Protein AF-A0AA35WAE6-F1 (afdb_monomer_lite)

pLDDT: mean 91.68, std 12.67, range [45.88, 98.44]

Organism: Geodia barretti (NCBI:txid519541)

Structure (mmCIF, N/CA/C/O backbone):
data_AF-A0AA35WAE6-F1
#
_entry.id   AF-A0AA35WAE6-F1
#
loop_
_atom_site.group_PDB
_atom_site.id
_atom_site.type_symbol
_atom_site.label_atom_id
_atom_site.label_alt_id
_atom_site.label_comp_id
_atom_site.label_asym_id
_atom_site.label_entity_id
_atom_site.label_seq_id
_atom_site.pdbx_PDB_ins_code
_atom_site.Cartn_x
_atom_site.Cartn_y
_atom_site.Cartn_z
_atom_site.occupancy
_atom_site.B_iso_or_equiv
_atom_site.auth_seq_id
_atom_site.auth_comp_id
_atom_site.auth_asym_id
_atom_site.auth_atom_id
_atom_site.pdbx_PDB_model_num
ATOM 1 N N . MET A 1 1 ? 16.407 -17.275 2.739 1.00 54.31 1 MET A N 1
ATOM 2 C CA . MET A 1 1 ? 15.619 -16.850 1.561 1.00 54.31 1 MET A CA 1
ATOM 3 C C . MET A 1 1 ? 15.437 -15.338 1.660 1.00 54.31 1 MET A C 1
ATOM 5 O O . MET A 1 1 ? 14.943 -14.898 2.690 1.00 54.31 1 MET A O 1
ATOM 9 N N . LYS A 1 2 ? 15.932 -14.536 0.703 1.00 68.56 2 LYS A N 1
ATOM 10 C CA . LYS A 1 2 ? 15.687 -13.079 0.700 1.00 68.56 2 LYS A CA 1
ATOM 11 C C . LYS A 1 2 ? 14.259 -12.834 0.206 1.00 68.56 2 LYS A C 1
ATOM 13 O O . LYS A 1 2 ? 13.864 -13.423 -0.795 1.00 68.56 2 LYS A O 1
ATOM 18 N N . VAL A 1 3 ? 13.492 -12.021 0.925 1.00 77.50 3 VAL A N 1
ATOM 19 C CA . VAL A 1 3 ? 12.150 -11.591 0.506 1.00 77.50 3 VAL A CA 1
ATOM 20 C C . VAL A 1 3 ? 12.316 -10.501 -0.557 1.00 77.50 3 VAL A C 1
ATOM 22 O O . VAL A 1 3 ? 13.184 -9.643 -0.403 1.00 77.50 3 VAL A O 1
ATOM 25 N N . SER A 1 4 ? 11.532 -10.557 -1.638 1.00 88.94 4 SER A N 1
ATOM 26 C CA . SER A 1 4 ? 11.542 -9.522 -2.684 1.00 88.94 4 SER A CA 1
ATOM 27 C C . SER A 1 4 ? 11.048 -8.168 -2.127 1.00 88.94 4 SER A C 1
ATOM 29 O O . SER A 1 4 ? 10.178 -8.174 -1.244 1.00 88.94 4 SER A O 1
ATOM 31 N N . PRO A 1 5 ? 11.569 -7.021 -2.608 1.00 89.69 5 PRO A N 1
ATOM 32 C CA . PRO A 1 5 ? 11.041 -5.695 -2.282 1.00 89.69 5 PRO A CA 1
ATOM 33 C C . PRO A 1 5 ? 9.523 -5.594 -2.491 1.00 89.69 5 PRO A C 1
ATOM 35 O O . PRO A 1 5 ? 8.812 -5.318 -1.520 1.00 89.69 5 PRO A O 1
ATOM 38 N N . MET A 1 6 ? 9.015 -5.977 -3.668 1.00 91.69 6 MET A N 1
ATOM 39 C CA . MET A 1 6 ? 7.577 -6.017 -3.959 1.00 91.69 6 MET A CA 1
ATOM 40 C C . MET A 1 6 ? 6.787 -6.877 -2.960 1.00 91.69 6 MET A C 1
ATOM 42 O O . MET A 1 6 ? 5.766 -6.456 -2.421 1.00 91.69 6 MET A O 1
ATOM 46 N N . ALA A 1 7 ? 7.294 -8.066 -2.613 1.00 93.56 7 ALA A N 1
ATOM 47 C CA . ALA A 1 7 ? 6.640 -8.940 -1.632 1.00 93.56 7 ALA A CA 1
ATOM 48 C C . ALA A 1 7 ? 6.591 -8.315 -0.223 1.00 93.56 7 ALA A C 1
ATOM 50 O O . ALA A 1 7 ? 5.680 -8.586 0.560 1.00 93.56 7 ALA A O 1
ATOM 51 N N . THR A 1 8 ? 7.564 -7.466 0.114 1.00 95.00 8 THR A N 1
ATOM 52 C CA . THR A 1 8 ? 7.573 -6.711 1.373 1.00 95.00 8 THR A CA 1
ATOM 53 C C . THR A 1 8 ? 6.555 -5.574 1.337 1.00 95.00 8 THR A C 1
ATOM 55 O O . THR A 1 8 ? 5.837 -5.371 2.318 1.00 95.00 8 THR A O 1
ATOM 58 N N . LEU A 1 9 ? 6.454 -4.857 0.214 1.00 95.81 9 LEU A N 1
ATOM 59 C CA . LEU A 1 9 ? 5.438 -3.824 0.012 1.00 95.81 9 LEU A CA 1
ATOM 60 C C . LEU A 1 9 ? 4.028 -4.418 0.073 1.00 95.81 9 LEU A C 1
ATOM 62 O O . LEU A 1 9 ? 3.183 -3.887 0.788 1.00 95.81 9 LEU A O 1
ATOM 66 N N . GLN A 1 10 ? 3.792 -5.563 -0.569 1.00 95.50 10 GLN A N 1
ATOM 67 C CA . GLN A 1 10 ? 2.494 -6.239 -0.553 1.00 95.50 10 GLN A CA 1
ATOM 68 C C . GLN A 1 10 ? 2.059 -6.638 0.862 1.00 95.50 10 GLN A C 1
ATOM 70 O O . GLN A 1 10 ? 0.931 -6.363 1.264 1.00 95.50 10 GLN A O 1
ATOM 75 N N . ARG A 1 11 ? 2.969 -7.186 1.673 1.00 96.56 11 ARG A N 1
ATOM 76 C CA . ARG A 1 11 ? 2.667 -7.492 3.083 1.00 96.56 11 ARG A CA 1
ATOM 77 C C . ARG A 1 11 ? 2.316 -6.248 3.892 1.00 96.56 11 ARG A C 1
ATOM 79 O O . ARG A 1 11 ? 1.450 -6.297 4.758 1.00 96.56 11 ARG A O 1
ATOM 86 N N . ARG A 1 12 ? 2.993 -5.126 3.633 1.00 97.38 12 ARG A N 1
ATOM 87 C CA . ARG A 1 12 ? 2.689 -3.850 4.300 1.00 97.38 12 ARG A CA 1
ATOM 88 C C . ARG A 1 12 ? 1.338 -3.290 3.861 1.00 97.38 12 ARG A C 1
ATOM 90 O O . ARG A 1 12 ? 0.639 -2.719 4.690 1.00 97.38 12 ARG A O 1
ATOM 97 N N . TRP A 1 13 ? 0.970 -3.470 2.594 1.00 97.31 13 TRP A N 1
ATOM 98 C CA . TRP A 1 13 ? -0.358 -3.130 2.087 1.00 97.31 13 TRP A CA 1
ATOM 99 C C . TRP A 1 13 ? -1.449 -3.939 2.796 1.00 97.31 13 TRP A C 1
ATOM 101 O O . TRP A 1 13 ? -2.396 -3.359 3.325 1.00 97.31 13 TRP A O 1
ATOM 111 N N . GLU A 1 14 ? -1.281 -5.260 2.870 1.00 97.81 14 GLU A N 1
ATOM 112 C CA . GLU A 1 14 ? -2.208 -6.164 3.562 1.00 97.81 14 GLU A CA 1
ATOM 113 C C . GLU A 1 14 ? -2.357 -5.783 5.041 1.00 97.81 14 GLU A C 1
ATOM 115 O O . GLU A 1 14 ? -3.476 -5.625 5.526 1.00 97.81 14 GLU A O 1
ATOM 120 N N . ALA A 1 15 ? -1.245 -5.517 5.732 1.00 97.81 15 ALA A N 1
ATOM 121 C CA . ALA A 1 15 ? -1.262 -5.095 7.130 1.00 97.81 15 ALA A CA 1
ATOM 122 C C . ALA A 1 15 ? -1.993 -3.757 7.348 1.00 97.81 15 ALA A C 1
ATOM 124 O O . ALA A 1 15 ? -2.776 -3.633 8.291 1.00 97.81 15 ALA A O 1
ATOM 125 N N . ALA A 1 16 ? -1.777 -2.762 6.481 1.00 97.94 16 ALA A N 1
ATOM 126 C CA . ALA A 1 16 ? -2.485 -1.485 6.567 1.00 97.94 16 ALA A CA 1
ATOM 127 C C . ALA A 1 16 ? -3.995 -1.667 6.336 1.00 97.94 16 ALA A C 1
ATOM 129 O O . ALA A 1 16 ? -4.811 -1.082 7.050 1.00 97.94 16 ALA A O 1
ATOM 130 N N . LEU A 1 17 ? -4.379 -2.512 5.374 1.00 97.56 17 LEU A N 1
ATOM 131 C CA . LEU A 1 17 ? -5.779 -2.815 5.085 1.00 97.56 17 LEU A CA 1
ATOM 132 C C . LEU A 1 17 ? -6.466 -3.535 6.254 1.00 97.56 17 LEU A C 1
ATOM 134 O O . LEU A 1 17 ? -7.597 -3.195 6.608 1.00 97.56 17 LEU A O 1
ATOM 138 N N . ASP A 1 18 ? -5.789 -4.501 6.866 1.00 98.31 18 ASP A N 1
ATOM 139 C CA . ASP A 1 18 ? -6.303 -5.213 8.035 1.00 98.31 18 ASP A CA 1
ATOM 140 C C . ASP A 1 18 ? -6.406 -4.292 9.256 1.00 98.31 18 ASP A C 1
ATOM 142 O O . ASP A 1 18 ? -7.385 -4.368 10.002 1.00 98.31 18 ASP A O 1
ATOM 146 N N . GLY A 1 19 ? -5.473 -3.348 9.411 1.00 97.69 19 GLY A N 1
ATOM 147 C CA . GLY A 1 19 ? -5.553 -2.280 10.406 1.00 97.69 19 GLY A CA 1
ATOM 148 C C . GLY A 1 19 ? -6.799 -1.404 10.243 1.00 97.69 19 GLY A C 1
ATOM 149 O O . GLY A 1 19 ? -7.512 -1.166 11.219 1.00 97.69 19 GLY A O 1
ATOM 150 N N . ILE A 1 20 ? -7.124 -0.989 9.010 1.00 97.81 20 ILE A N 1
ATOM 151 C CA . ILE A 1 20 ? -8.362 -0.240 8.716 1.00 97.81 20 ILE A CA 1
ATO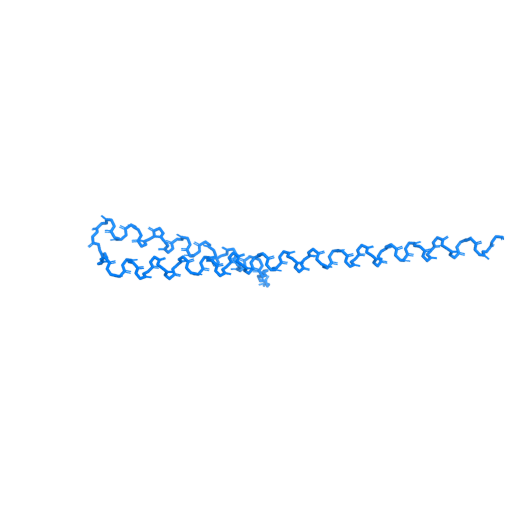M 152 C C . ILE A 1 20 ? -9.584 -1.066 9.114 1.00 97.81 20 ILE A C 1
ATOM 154 O O . ILE A 1 20 ? -10.416 -0.583 9.876 1.00 97.81 20 ILE A O 1
ATOM 158 N N . LYS A 1 21 ? -9.687 -2.315 8.641 1.00 97.94 21 LYS A N 1
ATOM 159 C CA . LYS A 1 21 ? -10.834 -3.189 8.946 1.00 97.94 21 LYS A CA 1
ATOM 160 C C . LYS A 1 21 ? -11.014 -3.391 10.449 1.00 97.94 21 LYS A C 1
ATOM 162 O O . LYS A 1 21 ? -12.141 -3.367 10.936 1.00 97.94 21 LYS A O 1
ATOM 167 N N . SER A 1 22 ? -9.909 -3.562 11.170 1.00 97.94 22 SER A N 1
ATOM 168 C CA . SER A 1 22 ? -9.914 -3.742 12.621 1.00 97.94 22 SER A CA 1
ATOM 169 C C . SER A 1 22 ? -10.389 -2.475 13.330 1.00 97.94 22 SER A C 1
ATOM 171 O O . SER A 1 22 ? -11.270 -2.553 14.176 1.00 97.94 22 SER A O 1
ATOM 173 N N . ALA A 1 23 ? -9.889 -1.297 12.941 1.00 97.75 23 ALA A N 1
ATOM 174 C CA . ALA A 1 23 ? -10.337 -0.026 13.510 1.00 97.75 23 ALA A CA 1
ATOM 175 C C . ALA A 1 23 ? -11.835 0.235 13.260 1.00 97.75 23 ALA A C 1
ATOM 177 O O . ALA A 1 23 ? -12.530 0.693 14.165 1.00 97.75 23 ALA A O 1
ATOM 178 N N . GLU A 1 24 ? -12.344 -0.082 12.063 1.00 98.12 24 GLU A N 1
ATOM 179 C CA . GLU A 1 24 ? -13.777 0.019 11.743 1.00 98.12 24 GLU A CA 1
ATOM 180 C C . GLU A 1 24 ? -14.617 -0.930 12.615 1.00 98.12 24 GLU A C 1
ATOM 182 O O . GLU A 1 24 ? -15.649 -0.526 13.149 1.00 98.12 24 GLU A O 1
ATOM 187 N N . LEU A 1 25 ? -14.163 -2.175 12.808 1.00 98.44 25 LEU A N 1
ATOM 188 C CA . LEU A 1 25 ? -14.852 -3.157 13.649 1.00 98.44 25 LEU A CA 1
ATOM 189 C C . LEU A 1 25 ? -14.888 -2.725 15.118 1.00 98.44 25 LEU A C 1
ATOM 191 O O . LEU A 1 25 ? -15.961 -2.691 15.714 1.00 98.44 25 LEU A O 1
ATOM 195 N N . GLU A 1 26 ? -13.731 -2.388 15.689 1.00 98.25 26 GLU A N 1
ATOM 196 C CA . GLU A 1 26 ? -13.596 -2.001 17.097 1.00 98.25 26 GLU A CA 1
ATOM 197 C C . GLU A 1 26 ? -14.399 -0.730 17.415 1.00 98.25 26 GLU A C 1
ATOM 199 O O . GLU A 1 26 ? -15.003 -0.616 18.482 1.00 98.25 26 GLU A O 1
ATOM 204 N N . TYR A 1 27 ? -14.483 0.211 16.470 1.00 98.25 27 TYR A N 1
ATOM 205 C CA . TYR A 1 27 ? -15.369 1.367 16.597 1.00 98.25 27 TYR A CA 1
ATOM 206 C C . TYR A 1 27 ? -16.849 0.970 16.534 1.00 98.25 27 TYR A C 1
ATOM 208 O O . TYR A 1 27 ? -17.630 1.380 17.391 1.00 98.25 27 TYR A O 1
ATOM 216 N N . ALA A 1 28 ? -17.238 0.128 15.571 1.00 97.75 28 ALA A N 1
ATOM 217 C CA . ALA A 1 28 ? -18.626 -0.302 15.397 1.00 97.75 28 ALA A CA 1
ATOM 218 C C . ALA A 1 28 ? -19.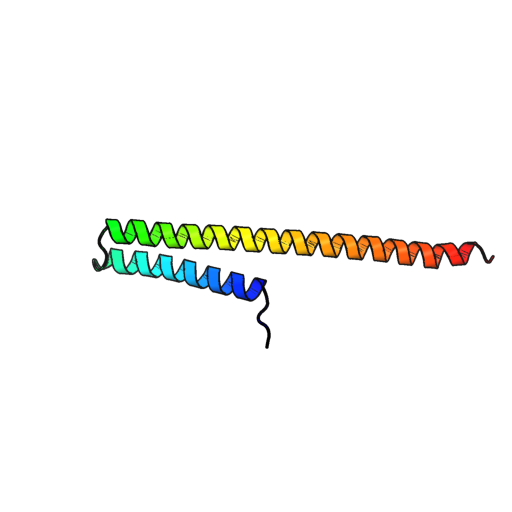185 -1.069 16.610 1.00 97.75 28 ALA A C 1
ATOM 220 O O . ALA A 1 28 ? -20.383 -0.983 16.883 1.00 97.75 28 ALA A O 1
ATOM 221 N N . ILE A 1 29 ? -18.336 -1.792 17.347 1.00 98.00 29 ILE A N 1
ATOM 222 C CA . ILE A 1 29 ? -18.725 -2.508 18.575 1.00 98.00 29 ILE A CA 1
ATOM 223 C C . ILE A 1 29 ? -18.551 -1.674 19.855 1.00 98.00 29 ILE A C 1
ATOM 225 O O . ILE A 1 29 ? -18.850 -2.163 20.941 1.00 98.00 29 ILE A O 1
ATOM 229 N N . GLY A 1 30 ? -18.114 -0.414 19.739 1.00 97.62 30 GLY A N 1
ATOM 230 C CA . GLY A 1 30 ? -18.000 0.527 20.857 1.00 97.62 30 GLY A CA 1
ATOM 231 C C . GLY A 1 30 ? -16.739 0.376 21.714 1.00 97.62 30 GLY A C 1
ATOM 232 O O . GLY A 1 30 ? -16.682 0.945 22.802 1.00 97.62 30 GLY A O 1
ATOM 233 N N . ASN A 1 31 ? -15.732 -0.361 21.240 1.00 98.00 31 ASN A N 1
ATOM 234 C CA . ASN A 1 31 ? -14.458 -0.549 21.940 1.00 98.00 31 ASN A CA 1
ATOM 235 C C . ASN A 1 31 ? -13.466 0.600 21.704 1.00 98.00 31 ASN A C 1
ATOM 237 O O . ASN A 1 31 ? -12.543 0.782 22.497 1.00 98.00 31 ASN A O 1
ATOM 241 N N . LEU A 1 32 ? -13.644 1.379 20.632 1.00 97.31 32 LEU A N 1
ATOM 242 C CA . LEU A 1 32 ? -12.848 2.575 20.351 1.00 97.31 32 LEU A CA 1
ATOM 243 C C . LEU A 1 32 ? -13.664 3.848 20.550 1.00 97.31 32 LEU A C 1
ATOM 245 O O . LEU A 1 32 ? -14.805 3.954 20.096 1.00 97.31 32 LEU A O 1
ATOM 249 N N . SER A 1 33 ? -13.033 4.855 21.156 1.00 98.38 33 SER A N 1
ATOM 250 C CA . SER A 1 33 ? -13.558 6.216 21.114 1.00 98.38 33 SER A CA 1
ATOM 251 C C . SER A 1 33 ? -13.528 6.747 19.677 1.00 98.38 33 SER A C 1
ATOM 253 O O . SER A 1 33 ? -12.729 6.311 18.844 1.00 98.38 33 SER A O 1
ATOM 255 N N . GLU A 1 34 ? -14.383 7.721 19.366 1.00 97.75 34 GLU A N 1
ATOM 256 C CA . GLU A 1 34 ? -14.378 8.347 18.041 1.00 97.75 34 GLU A CA 1
ATOM 257 C C . GLU A 1 34 ? -13.035 9.033 17.729 1.00 97.75 34 GLU A C 1
ATOM 259 O O . GLU A 1 34 ? -12.584 9.026 16.581 1.00 97.75 34 GLU A O 1
ATOM 264 N N . GLU A 1 35 ? -12.377 9.612 18.737 1.00 98.31 35 GLU A N 1
ATOM 265 C CA . GLU A 1 35 ? -11.066 10.244 18.580 1.00 98.31 35 GLU A CA 1
ATOM 266 C C . GLU A 1 35 ? -9.995 9.215 18.195 1.00 98.31 35 GLU A C 1
ATOM 268 O O . GLU A 1 35 ? -9.305 9.401 17.184 1.00 98.31 35 GLU A O 1
ATOM 273 N N . ASP A 1 36 ? -9.926 8.105 18.936 1.00 98.12 36 ASP A N 1
ATOM 274 C CA . ASP A 1 36 ? -8.969 7.022 18.696 1.00 98.12 36 ASP A CA 1
ATOM 275 C C . ASP A 1 36 ? -9.221 6.348 17.347 1.00 98.12 36 ASP A C 1
ATOM 277 O O . ASP A 1 36 ? -8.290 6.149 16.565 1.00 98.12 36 ASP A O 1
ATOM 281 N N . TYR A 1 37 ? -10.487 6.073 17.018 1.00 98.31 37 TYR A N 1
ATOM 282 C CA . TYR A 1 37 ? -10.882 5.542 15.715 1.00 98.31 37 TYR A CA 1
ATOM 283 C C . TYR A 1 37 ? -10.425 6.457 14.576 1.00 98.31 37 TYR A C 1
ATOM 285 O O . TYR A 1 37 ? -9.762 6.013 13.634 1.00 98.31 37 TYR A O 1
ATOM 293 N N . ARG A 1 38 ? -10.728 7.759 14.658 1.00 98.00 38 ARG A N 1
ATOM 294 C CA . ARG A 1 38 ? -10.336 8.728 13.627 1.00 98.00 38 ARG A CA 1
ATOM 295 C C . ARG A 1 38 ? -8.819 8.813 13.491 1.00 98.00 38 ARG A C 1
ATOM 297 O O . ARG A 1 38 ? -8.323 9.000 12.377 1.00 98.00 38 ARG A O 1
ATOM 304 N N . TRP A 1 39 ? -8.083 8.715 14.595 1.00 98.12 39 TRP A N 1
ATOM 305 C CA . TRP A 1 39 ? -6.625 8.703 14.581 1.00 98.12 39 TRP A CA 1
ATOM 306 C C . TRP A 1 39 ? -6.069 7.432 13.920 1.00 98.12 39 TRP A C 1
ATOM 308 O O . TRP A 1 39 ? -5.326 7.556 12.943 1.00 98.12 39 TRP A O 1
ATOM 318 N N . LEU A 1 40 ? -6.503 6.244 14.356 1.00 97.81 40 LEU A N 1
ATOM 319 C CA . LEU A 1 40 ? -6.089 4.948 13.800 1.00 97.81 40 LEU A CA 1
ATOM 320 C C . LEU A 1 40 ? -6.401 4.850 12.308 1.00 97.81 40 LEU A C 1
ATOM 322 O O . LEU A 1 40 ? -5.529 4.539 11.495 1.00 97.81 40 LEU A O 1
ATOM 326 N N . ARG A 1 41 ? -7.629 5.204 11.919 1.00 97.19 41 ARG A N 1
ATOM 327 C CA . ARG A 1 41 ? -8.062 5.198 10.521 1.00 97.19 41 ARG A CA 1
ATOM 328 C C . ARG A 1 41 ? -7.157 6.079 9.664 1.00 97.19 41 ARG A C 1
ATOM 330 O O . ARG A 1 41 ? -6.717 5.657 8.597 1.00 97.19 41 ARG A O 1
ATOM 337 N N . ARG A 1 42 ? -6.836 7.297 10.123 1.00 97.94 42 ARG A N 1
ATOM 338 C CA . ARG A 1 42 ? -5.909 8.198 9.410 1.00 97.94 42 ARG A CA 1
ATOM 339 C C . ARG A 1 42 ? -4.501 7.627 9.307 1.00 97.94 42 ARG A C 1
ATOM 341 O O . ARG A 1 42 ? -3.887 7.787 8.254 1.00 97.94 42 ARG A O 1
ATOM 348 N N . GLN A 1 43 ? -3.996 6.987 10.359 1.00 98.06 43 GLN A N 1
ATOM 349 C C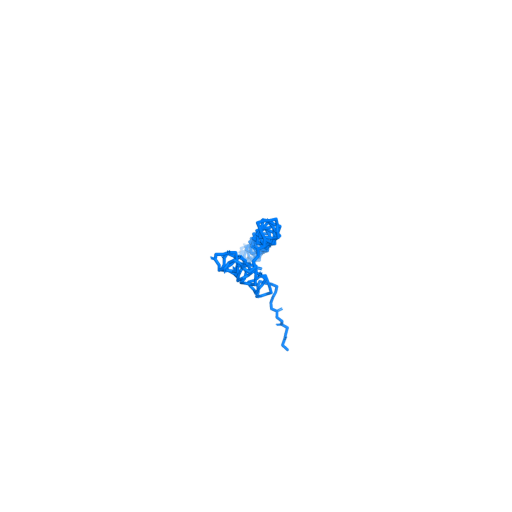A . GLN A 1 43 ? -2.673 6.370 10.335 1.00 98.06 43 GLN A CA 1
ATOM 350 C C . GLN A 1 43 ? -2.604 5.279 9.261 1.00 98.06 43 GLN A C 1
ATOM 352 O O . GLN A 1 43 ? -1.758 5.363 8.372 1.00 98.06 43 GLN A O 1
ATOM 357 N N . TYR A 1 44 ? -3.529 4.317 9.279 1.00 97.62 44 TYR A N 1
ATOM 358 C CA . TYR A 1 44 ? -3.506 3.217 8.316 1.00 97.62 44 TYR A CA 1
ATOM 359 C C . TYR A 1 44 ? -3.775 3.675 6.879 1.00 97.62 44 TYR A C 1
ATOM 361 O O . TYR A 1 44 ? -3.125 3.194 5.955 1.00 97.62 44 TYR A O 1
ATOM 369 N N . MET A 1 45 ? -4.651 4.666 6.668 1.00 96.12 45 MET A N 1
ATOM 370 C CA . MET A 1 45 ? -4.822 5.275 5.340 1.00 96.12 45 MET A CA 1
ATOM 371 C C . MET A 1 45 ? -3.529 5.928 4.840 1.00 96.12 45 MET A C 1
ATOM 373 O O . MET A 1 45 ? -3.197 5.823 3.659 1.00 96.12 45 MET A O 1
ATOM 377 N N . ARG A 1 46 ? -2.775 6.592 5.725 1.00 97.88 46 ARG A N 1
ATOM 378 C CA . ARG A 1 46 ? -1.485 7.188 5.365 1.00 97.88 46 ARG A CA 1
ATOM 379 C C . ARG A 1 46 ? -0.456 6.116 5.017 1.00 97.88 46 ARG A C 1
ATOM 381 O O . ARG A 1 46 ? 0.271 6.280 4.043 1.00 97.88 46 ARG A O 1
ATOM 388 N N . GLU A 1 47 ? -0.396 5.036 5.788 1.00 96.94 47 GLU A N 1
ATOM 389 C CA . GLU A 1 47 ? 0.494 3.908 5.505 1.00 96.94 47 GLU A CA 1
ATOM 390 C C . GLU A 1 47 ? 0.167 3.253 4.163 1.00 96.94 47 GLU A C 1
ATOM 392 O O . GLU A 1 47 ? 1.069 3.066 3.348 1.00 96.94 47 GLU A O 1
ATOM 397 N N . ALA A 1 48 ? -1.114 2.999 3.894 1.00 96.19 48 ALA A N 1
ATOM 398 C CA . ALA A 1 48 ? -1.585 2.476 2.618 1.00 96.19 48 ALA A CA 1
ATOM 399 C C . ALA A 1 48 ? -1.171 3.383 1.444 1.00 96.19 48 ALA A C 1
ATOM 401 O O . ALA A 1 48 ? -0.624 2.899 0.455 1.00 96.19 48 ALA A O 1
ATOM 402 N N . ALA A 1 49 ? -1.344 4.705 1.574 1.00 97.44 49 ALA A N 1
ATOM 403 C CA . ALA A 1 49 ? -0.934 5.672 0.553 1.00 97.44 49 ALA A CA 1
ATOM 404 C C . ALA A 1 49 ? 0.582 5.671 0.295 1.00 97.44 49 ALA A C 1
ATOM 406 O O . ALA A 1 49 ? 1.017 5.747 -0.853 1.00 97.44 49 ALA A O 1
ATOM 407 N N . VAL A 1 50 ? 1.393 5.557 1.351 1.00 97.44 50 VAL A N 1
ATOM 408 C CA . VAL A 1 50 ? 2.853 5.452 1.218 1.00 97.44 50 VAL A CA 1
ATOM 409 C C . VAL A 1 50 ? 3.241 4.165 0.495 1.00 97.44 50 VAL A C 1
ATOM 411 O O . VAL A 1 50 ? 4.083 4.212 -0.396 1.00 97.44 50 VAL A O 1
ATOM 414 N N . VAL A 1 51 ? 2.626 3.033 0.847 1.00 97.56 51 VAL A N 1
ATOM 415 C CA . VAL A 1 51 ? 2.925 1.742 0.213 1.00 97.56 51 VAL A CA 1
ATOM 416 C C . VAL A 1 51 ? 2.549 1.750 -1.269 1.00 97.56 51 VAL A C 1
ATOM 418 O O . VAL A 1 51 ? 3.368 1.329 -2.079 1.00 97.56 51 VAL A O 1
ATOM 421 N N . MET A 1 52 ? 1.378 2.286 -1.633 1.00 95.25 52 MET A N 1
ATOM 422 C CA . MET A 1 52 ? 0.966 2.408 -3.039 1.00 95.25 52 MET A CA 1
ATOM 423 C C . MET A 1 52 ? 1.976 3.214 -3.857 1.00 95.25 52 MET A C 1
ATOM 425 O O . MET A 1 52 ? 2.414 2.760 -4.908 1.00 95.25 52 MET A O 1
ATOM 429 N N . ARG A 1 53 ? 2.419 4.365 -3.339 1.00 97.00 53 ARG A N 1
ATOM 430 C CA . ARG A 1 53 ? 3.435 5.182 -4.013 1.00 97.00 53 ARG A CA 1
ATOM 431 C C . ARG A 1 53 ? 4.769 4.447 -4.158 1.00 97.00 53 ARG A C 1
ATOM 433 O O . ARG A 1 53 ? 5.453 4.607 -5.159 1.00 97.00 53 ARG A O 1
ATOM 440 N N . SER A 1 54 ? 5.169 3.663 -3.158 1.00 96.12 54 SER A N 1
ATOM 441 C CA . SER A 1 54 ? 6.392 2.860 -3.250 1.00 96.12 54 SER A CA 1
ATOM 442 C C . SER A 1 54 ? 6.295 1.755 -4.304 1.00 96.12 54 SER A C 1
ATOM 444 O O . SER A 1 54 ? 7.287 1.503 -4.973 1.00 96.12 54 SER A O 1
ATOM 446 N N . MET A 1 55 ? 5.130 1.118 -4.462 1.00 95.31 55 MET A N 1
ATOM 447 C CA . MET A 1 55 ? 4.909 0.117 -5.514 1.00 95.31 55 MET A CA 1
ATOM 448 C C . MET A 1 55 ? 4.950 0.744 -6.912 1.00 95.31 55 MET A C 1
ATOM 450 O O . MET A 1 55 ? 5.546 0.171 -7.815 1.00 95.31 55 MET A O 1
ATOM 454 N N . GLU A 1 56 ? 4.347 1.924 -7.078 1.00 95.06 56 GLU A N 1
ATOM 455 C CA . GLU A 1 56 ? 4.387 2.683 -8.335 1.00 95.06 56 GLU A CA 1
ATOM 456 C C . GLU A 1 56 ? 5.828 3.030 -8.733 1.00 95.06 56 GLU A C 1
ATOM 458 O O . GLU A 1 56 ? 6.236 2.752 -9.855 1.00 95.06 56 GLU A O 1
ATOM 463 N N . LEU A 1 57 ? 6.628 3.537 -7.788 1.00 95.12 57 LEU A N 1
ATOM 464 C CA . LEU A 1 57 ? 8.042 3.839 -8.027 1.00 95.12 57 LEU A CA 1
ATOM 465 C C . LEU A 1 57 ? 8.863 2.592 -8.393 1.00 95.12 57 LEU A C 1
ATOM 467 O O . LEU A 1 57 ? 9.686 2.663 -9.299 1.00 95.12 57 LEU A O 1
ATOM 471 N N . GLU A 1 58 ? 8.649 1.452 -7.722 1.00 93.50 58 GLU A N 1
ATOM 472 C CA . GLU A 1 58 ? 9.337 0.199 -8.082 1.00 93.50 58 GLU A CA 1
ATOM 473 C C . GLU A 1 58 ? 8.994 -0.229 -9.517 1.00 93.50 58 GLU A C 1
ATOM 475 O O . GLU A 1 58 ? 9.877 -0.638 -10.269 1.00 93.50 58 GLU A O 1
ATOM 480 N N . HIS A 1 59 ? 7.727 -0.092 -9.915 1.00 91.81 59 HIS A N 1
ATOM 481 C CA . HIS A 1 59 ? 7.291 -0.416 -11.269 1.00 91.81 59 HIS A CA 1
ATOM 482 C C . HIS A 1 59 ? 7.918 0.516 -12.320 1.00 91.81 59 HIS A C 1
ATOM 484 O O . HIS A 1 59 ? 8.410 0.041 -13.341 1.00 91.81 59 HIS A O 1
ATOM 490 N N . GLU A 1 60 ? 7.972 1.826 -12.060 1.00 94.62 60 GLU A N 1
ATOM 491 C CA . GLU A 1 60 ? 8.657 2.787 -12.939 1.00 94.62 60 GLU A CA 1
ATOM 492 C C . GLU A 1 60 ? 10.154 2.462 -13.101 1.00 94.62 60 GLU A C 1
ATOM 494 O O . GLU A 1 60 ? 10.701 2.554 -14.204 1.00 94.62 60 GLU A O 1
ATOM 499 N N . GLU A 1 61 ? 10.825 2.057 -12.018 1.00 94.38 61 GLU A N 1
ATOM 500 C CA . GLU A 1 61 ? 1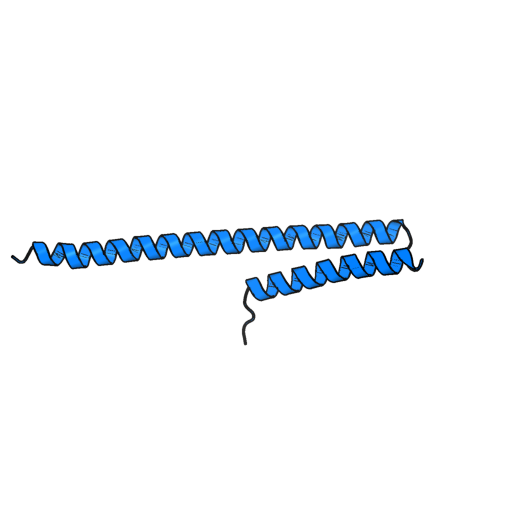2.228 1.632 -12.049 1.00 94.38 61 GLU A CA 1
ATOM 501 C C . GLU A 1 61 ? 12.426 0.352 -12.877 1.00 94.38 61 GLU A C 1
ATOM 503 O O . GLU A 1 61 ? 13.382 0.265 -13.655 1.00 94.38 61 GLU A O 1
ATOM 508 N N . GLU A 1 62 ? 11.528 -0.628 -12.748 1.00 93.62 62 GLU A N 1
ATOM 509 C CA . GLU A 1 62 ? 11.554 -1.868 -13.530 1.00 93.62 62 GLU A CA 1
ATOM 510 C C . GLU A 1 62 ? 11.414 -1.591 -15.036 1.00 93.62 62 GLU A C 1
ATOM 512 O O . GLU A 1 62 ? 12.252 -2.035 -15.827 1.00 93.62 62 GLU A O 1
ATOM 517 N N . GLU A 1 63 ? 10.427 -0.786 -15.432 1.00 95.44 63 GLU A N 1
ATOM 518 C CA . GLU A 1 63 ? 10.196 -0.402 -16.832 1.00 95.44 63 GLU A CA 1
ATOM 519 C C . GLU A 1 63 ? 11.395 0.349 -17.435 1.00 95.44 63 GLU A C 1
ATOM 521 O O . GLU A 1 63 ? 11.814 0.092 -18.572 1.00 95.44 63 GLU A O 1
ATOM 526 N N . ALA A 1 64 ? 12.019 1.243 -16.661 1.00 95.75 64 ALA A N 1
ATOM 527 C CA . ALA A 1 64 ? 13.219 1.956 -17.093 1.00 95.75 64 ALA A CA 1
ATOM 528 C C . ALA A 1 64 ? 14.406 1.005 -17.342 1.00 95.75 64 ALA A C 1
ATOM 530 O O . ALA A 1 64 ? 15.176 1.192 -18.294 1.00 95.75 64 ALA A O 1
ATOM 531 N N . LEU A 1 65 ? 14.564 -0.031 -16.511 1.00 96.06 65 LEU A N 1
ATOM 532 C CA . LEU A 1 65 ? 15.592 -1.054 -16.700 1.00 96.06 65 LEU A CA 1
ATOM 533 C C . LEU A 1 65 ? 15.308 -1.926 -17.926 1.00 96.06 65 LEU A C 1
ATOM 535 O O . LEU A 1 65 ? 16.235 -2.179 -18.701 1.00 96.06 65 LEU A O 1
ATOM 539 N N . LEU A 1 66 ? 14.056 -2.340 -18.135 1.00 97.12 66 LEU A N 1
ATOM 540 C CA . LEU A 1 66 ? 13.648 -3.113 -19.311 1.00 97.12 66 LEU A CA 1
ATOM 541 C C . LEU A 1 66 ? 13.906 -2.337 -20.605 1.00 97.12 66 LEU A C 1
ATOM 543 O O . LEU A 1 66 ? 14.593 -2.844 -21.492 1.00 97.12 66 LEU A O 1
ATOM 547 N N . THR A 1 67 ? 13.497 -1.069 -20.655 1.00 97.44 67 THR A N 1
ATOM 548 C CA . THR A 1 67 ? 13.757 -0.172 -21.794 1.00 97.44 67 THR A CA 1
ATOM 549 C C . THR A 1 67 ? 15.254 -0.090 -22.114 1.00 97.44 67 THR A C 1
ATOM 551 O O . THR A 1 67 ? 15.678 -0.113 -23.273 1.00 97.44 67 THR A O 1
ATOM 554 N N . ARG A 1 68 ? 16.104 -0.024 -21.080 1.00 96.81 68 ARG A N 1
ATOM 555 C CA . ARG A 1 68 ? 17.560 -0.005 -21.259 1.00 96.81 68 ARG A CA 1
ATOM 556 C C . ARG A 1 68 ? 18.091 -1.333 -21.804 1.00 96.81 68 ARG A C 1
ATOM 558 O O . ARG A 1 68 ? 18.968 -1.314 -22.665 1.00 96.81 68 ARG A O 1
ATOM 565 N N . ILE A 1 69 ? 17.588 -2.468 -21.317 1.00 97.06 69 ILE A N 1
ATOM 566 C CA . ILE A 1 69 ? 17.962 -3.798 -21.821 1.00 97.06 69 ILE A CA 1
ATOM 567 C C . ILE A 1 69 ? 17.594 -3.935 -23.301 1.00 97.06 69 ILE A C 1
ATOM 569 O O . ILE A 1 69 ? 18.405 -4.435 -24.085 1.00 97.06 69 ILE A O 1
ATOM 573 N N . GLU A 1 70 ? 16.408 -3.474 -23.693 1.00 97.12 70 GLU A N 1
ATOM 574 C CA . GLU A 1 70 ? 15.950 -3.496 -25.083 1.00 97.12 70 GLU A CA 1
ATOM 575 C C . GLU A 1 70 ? 16.870 -2.669 -25.986 1.00 97.12 70 GLU A C 1
ATOM 577 O O . GLU A 1 70 ? 17.385 -3.191 -26.978 1.00 97.12 70 GLU A O 1
ATOM 582 N N . ALA A 1 71 ? 17.181 -1.433 -25.588 1.00 96.06 71 ALA A N 1
ATOM 583 C CA . ALA A 1 71 ? 18.078 -0.557 -26.338 1.00 96.06 71 ALA A CA 1
ATOM 584 C C . ALA A 1 71 ? 19.494 -1.145 -26.497 1.00 96.06 71 ALA A C 1
ATOM 586 O O . ALA A 1 71 ? 20.082 -1.091 -27.580 1.00 96.06 71 ALA A O 1
ATOM 587 N N . GLU A 1 72 ? 20.066 -1.734 -25.442 1.00 96.75 72 GLU A N 1
ATOM 588 C CA . GLU A 1 72 ? 21.376 -2.392 -25.537 1.00 96.75 72 GLU A CA 1
ATOM 589 C C . GLU A 1 72 ? 21.320 -3.649 -26.420 1.0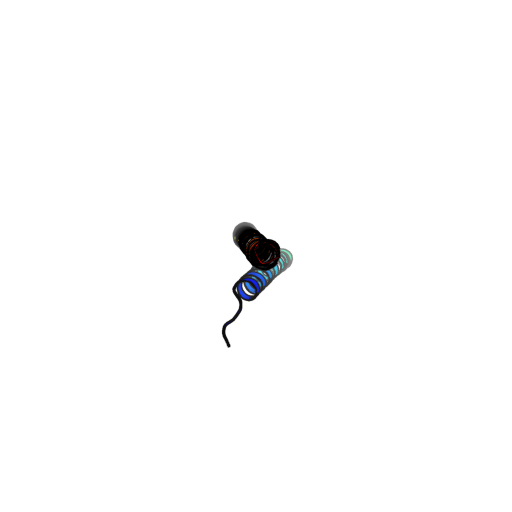0 96.75 72 GLU A C 1
ATOM 591 O O . GLU A 1 72 ? 22.221 -3.882 -27.228 1.00 96.75 72 GLU A O 1
ATOM 596 N N . SER A 1 73 ? 20.239 -4.427 -26.338 1.00 95.69 73 SER A N 1
ATOM 597 C CA . SER A 1 73 ? 20.034 -5.610 -27.183 1.00 95.69 73 SER A CA 1
ATOM 598 C C . SER A 1 73 ? 19.929 -5.239 -28.664 1.00 95.69 73 SER A C 1
ATOM 600 O O . SER A 1 73 ? 20.488 -5.921 -29.525 1.00 95.69 73 SER A O 1
ATOM 602 N N . GLU A 1 74 ? 19.258 -4.133 -28.986 1.00 95.31 74 GLU A N 1
ATOM 603 C CA . GLU A 1 74 ? 19.210 -3.578 -30.340 1.00 95.31 74 GLU A CA 1
ATOM 604 C C . GLU A 1 74 ? 20.584 -3.157 -30.847 1.00 95.31 74 GLU A C 1
ATOM 606 O O . GLU A 1 74 ? 20.954 -3.526 -31.961 1.00 95.31 74 GLU A O 1
ATOM 611 N N . ARG A 1 75 ? 21.379 -2.464 -30.025 1.00 94.00 75 ARG A N 1
ATOM 612 C CA . ARG A 1 75 ? 22.752 -2.084 -30.392 1.00 94.00 75 ARG A CA 1
ATOM 613 C C . ARG A 1 75 ? 23.634 -3.297 -30.657 1.00 94.00 75 ARG A C 1
ATOM 615 O O . ARG A 1 75 ? 24.394 -3.296 -31.623 1.00 94.00 75 ARG A O 1
ATOM 622 N N . VAL A 1 76 ? 23.527 -4.340 -29.831 1.00 94.88 76 VAL A N 1
ATOM 623 C CA . VAL A 1 76 ? 24.266 -5.593 -30.042 1.00 94.88 76 VAL A CA 1
ATOM 624 C C . VAL A 1 76 ? 23.856 -6.238 -31.365 1.00 94.88 76 VAL A C 1
ATOM 626 O O . VAL A 1 76 ? 24.736 -6.584 -32.152 1.00 94.88 76 VAL A O 1
ATOM 629 N N . ARG A 1 77 ? 22.550 -6.345 -31.649 1.00 92.88 77 ARG A N 1
ATOM 630 C CA . ARG A 1 77 ? 22.048 -6.880 -32.927 1.00 92.88 77 ARG A CA 1
ATOM 631 C C . ARG A 1 77 ? 22.539 -6.062 -34.120 1.00 92.88 77 ARG A C 1
ATOM 633 O O . ARG A 1 77 ? 23.021 -6.644 -35.084 1.00 92.88 77 ARG A O 1
ATOM 640 N N . AL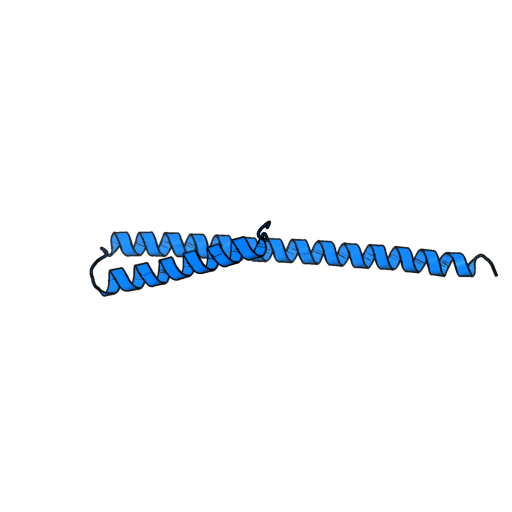A A 1 78 ? 22.463 -4.735 -34.040 1.00 91.25 78 ALA A N 1
ATOM 641 C CA . ALA A 1 78 ? 22.920 -3.844 -35.101 1.00 91.25 78 ALA A CA 1
ATOM 642 C C . ALA A 1 78 ? 24.425 -3.983 -35.367 1.00 91.25 78 ALA A C 1
ATOM 644 O O . ALA A 1 78 ? 24.832 -3.986 -36.523 1.00 91.25 78 ALA A O 1
ATOM 645 N N . ARG A 1 79 ? 25.249 -4.153 -34.324 1.00 89.38 79 ARG A N 1
ATOM 646 C CA . ARG A 1 79 ? 26.690 -4.394 -34.485 1.00 89.38 79 ARG A CA 1
ATOM 647 C C . ARG A 1 79 ? 26.973 -5.735 -35.157 1.00 89.38 79 ARG A C 1
ATOM 649 O O . ARG A 1 79 ? 27.718 -5.771 -36.123 1.00 89.38 79 ARG A O 1
ATOM 656 N N . VAL A 1 80 ? 26.347 -6.813 -34.680 1.00 90.12 80 VAL A N 1
ATOM 657 C CA . VAL A 1 80 ? 26.533 -8.159 -35.252 1.00 90.12 80 VAL A CA 1
ATOM 658 C C . VAL A 1 80 ? 26.107 -8.199 -36.724 1.00 90.12 80 VAL A C 1
ATOM 660 O O . VAL A 1 80 ? 26.831 -8.738 -37.548 1.00 90.12 80 VAL A O 1
ATOM 663 N N . LEU A 1 81 ? 24.971 -7.586 -37.070 1.00 77.31 81 LEU A N 1
ATOM 664 C CA . LEU A 1 81 ? 24.470 -7.548 -38.450 1.00 77.31 81 LEU A CA 1
ATOM 665 C C . LEU A 1 81 ? 25.202 -6.529 -39.342 1.00 77.31 81 LEU A C 1
ATOM 667 O O . LEU A 1 81 ? 25.208 -6.677 -40.561 1.00 77.31 81 LEU A O 1
ATOM 671 N N . GLY A 1 82 ? 25.788 -5.483 -38.755 1.00 64.44 82 GLY A N 1
ATOM 672 C CA . GLY A 1 82 ? 26.570 -4.468 -39.464 1.00 64.44 82 GLY A CA 1
ATOM 673 C C . GLY A 1 82 ? 27.982 -4.936 -39.822 1.00 64.44 82 GLY A C 1
ATOM 674 O O . GLY A 1 82 ? 28.466 -4.609 -40.905 1.00 64.44 82 GLY A O 1
ATOM 675 N N . ASP A 1 83 ? 28.612 -5.743 -38.963 1.00 58.91 83 ASP A N 1
ATOM 676 C CA . ASP A 1 83 ? 29.924 -6.348 -39.232 1.00 58.91 83 ASP A CA 1
ATOM 677 C C . ASP A 1 83 ? 29.861 -7.382 -40.379 1.00 58.91 83 ASP A C 1
ATOM 679 O O . ASP A 1 83 ? 30.825 -7.518 -41.133 1.00 58.91 83 ASP A O 1
ATOM 683 N N . ASP A 1 84 ? 28.709 -8.031 -40.597 1.00 54.38 84 ASP A N 1
ATOM 684 C CA . ASP A 1 84 ? 28.497 -8.981 -41.703 1.00 54.38 84 ASP A CA 1
ATOM 685 C C . ASP A 1 84 ? 28.428 -8.313 -43.095 1.00 54.38 84 ASP A C 1
ATOM 687 O O . ASP A 1 84 ? 28.695 -8.969 -44.101 1.00 54.38 84 ASP A O 1
ATOM 691 N N . GLN A 1 85 ? 28.114 -7.012 -43.196 1.00 53.09 85 GLN A N 1
ATOM 692 C CA . GLN A 1 85 ? 28.071 -6.304 -44.490 1.00 53.09 85 GLN A CA 1
ATOM 693 C C . GLN A 1 85 ? 29.407 -5.675 -44.910 1.00 53.09 85 GLN A C 1
ATOM 695 O O . GLN A 1 85 ? 29.551 -5.271 -46.062 1.00 53.09 85 GLN A O 1
ATOM 700 N N . ALA A 1 86 ? 30.394 -5.600 -44.013 1.00 53.62 86 ALA A N 1
ATOM 701 C CA . ALA A 1 86 ? 31.723 -5.061 -44.319 1.00 53.62 86 ALA A CA 1
ATOM 702 C C . ALA A 1 86 ? 32.720 -6.126 -44.825 1.00 53.62 86 ALA A C 1
ATOM 704 O O . ALA A 1 86 ? 33.827 -5.777 -45.236 1.00 53.62 86 ALA A O 1
ATOM 705 N N . ALA A 1 87 ? 32.343 -7.409 -44.798 1.00 52.28 87 ALA A N 1
ATOM 706 C CA . ALA A 1 87 ? 33.191 -8.540 -45.186 1.00 52.28 87 ALA A CA 1
ATOM 707 C C . ALA A 1 87 ? 32.836 -9.171 -46.555 1.00 52.28 87 ALA A C 1
ATOM 709 O O . ALA A 1 87 ? 33.380 -10.227 -46.883 1.00 52.28 87 ALA A O 1
ATOM 710 N N . GLY A 1 88 ? 31.935 -8.551 -47.332 1.00 45.88 88 GLY A N 1
ATOM 711 C CA . GLY A 1 88 ? 31.477 -9.021 -48.651 1.00 45.88 88 GLY A CA 1
ATOM 712 C C . GLY A 1 88 ? 32.086 -8.270 -49.826 1.00 45.88 88 GLY A C 1
ATOM 713 O O . GLY A 1 88 ? 32.086 -7.020 -49.781 1.00 45.88 88 GLY A O 1
#

Secondary structure (DSSP, 8-state):
-PPPHHHHHHHHHHHHHHHHHHHHHHHHTT-S-HHHHHHHHHHHHHHHHHHHHHHHHHHHHHHHHHHHHHHHHHHHHHHHHHHTTS--

Radius of gyration: 24.32 Å; chains: 1; bounding box: 52×27×71 Å

Foldseek 3Di:
DDQDPLNVLVVQLVVLVVQLVVLVVCVVVPNDDPVRSVVSNVVSVVSNVVSVVVNVVVVVVVVVVVVVVVVVVVVVVCVVVVVVVVVD

Sequence (88 aa):
MKVSPMATLQRRWEAALDGIKSAELEYAIGNLSEEDYRWLRRQYMREAAVVMRSMELEHEEEEALLTRIEAESERVRARVLGDDQAAG